Protein AF-A0A2W5E1E7-F1 (afdb_monomer_lite)

Secondary structure (DSSP, 8-state):
-EEEEE----PPPHHHHHTT-EEEEEEEEEETTEEEEEEEEESS---HHHHHHTTEEEEEE-TT---HHHHHHHTHHHHHHHHHH-B-PPPBTTBTT-PPB--HHHHHHHHHHHHHHHTSPPGGG-----PPPPPP-PPPP-PPPPP-

Organism: NCBI:txid76731

Radius of gyration: 26.34 Å; chains: 1; bounding box: 101×51×42 Å

Structure (mmCIF, N/CA/C/O backbone):
data_AF-A0A2W5E1E7-F1
#
_entry.id   AF-A0A2W5E1E7-F1
#
loop_
_atom_site.group_PDB
_atom_site.id
_atom_site.type_symbol
_atom_site.label_atom_id
_atom_site.label_alt_id
_atom_site.label_comp_id
_atom_site.label_asym_id
_atom_site.label_entity_id
_atom_site.label_seq_id
_atom_site.pdbx_PDB_ins_code
_atom_site.Cartn_x
_atom_site.Cartn_y
_atom_site.Cartn_z
_atom_site.occupancy
_atom_site.B_iso_or_equiv
_atom_site.auth_seq_id
_atom_site.auth_comp_id
_atom_site.auth_asym_id
_atom_site.auth_atom_id
_atom_site.pdbx_PDB_model_num
ATOM 1 N N . MET A 1 1 ? -9.383 -14.315 5.857 1.00 64.50 1 MET A N 1
ATOM 2 C CA . MET A 1 1 ? -8.621 -13.079 5.585 1.00 64.50 1 MET A CA 1
ATOM 3 C C . MET A 1 1 ? -8.535 -12.911 4.093 1.00 64.50 1 MET A C 1
ATOM 5 O O . MET A 1 1 ? -8.163 -13.869 3.424 1.00 64.50 1 MET A O 1
ATOM 9 N N . SER A 1 2 ? -8.952 -11.761 3.577 1.00 85.81 2 SER A N 1
ATOM 10 C CA . SER A 1 2 ? -9.038 -11.538 2.137 1.00 85.81 2 SER A CA 1
ATOM 11 C C . SER A 1 2 ? -8.286 -10.270 1.759 1.00 85.81 2 SER A C 1
ATOM 13 O O . SER A 1 2 ? -8.658 -9.155 2.122 1.00 85.81 2 SER A O 1
ATOM 15 N N . LEU A 1 3 ? -7.196 -10.474 1.023 1.00 90.88 3 LEU A N 1
ATOM 16 C CA . LEU A 1 3 ? -6.558 -9.419 0.257 1.00 90.88 3 LEU A CA 1
ATOM 17 C C . LEU A 1 3 ? -7.234 -9.381 -1.112 1.00 90.88 3 LEU A C 1
ATOM 19 O O . LEU A 1 3 ? -7.196 -10.364 -1.852 1.00 90.88 3 LEU A O 1
ATOM 23 N N . HIS A 1 4 ? -7.860 -8.257 -1.435 1.00 93.00 4 HIS A N 1
ATOM 24 C CA . HIS A 1 4 ? -8.454 -8.019 -2.744 1.00 93.00 4 HIS A CA 1
ATOM 25 C C . HIS A 1 4 ? -7.457 -7.242 -3.595 1.00 93.00 4 HIS A C 1
ATOM 27 O O . HIS A 1 4 ? -7.098 -6.120 -3.250 1.00 93.00 4 HIS A O 1
ATOM 33 N N . ILE A 1 5 ? -6.989 -7.838 -4.688 1.00 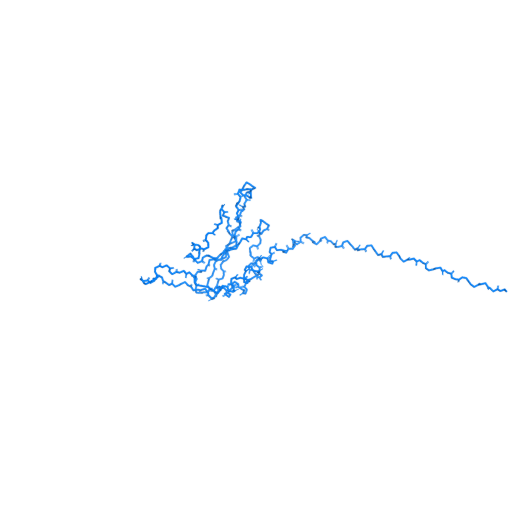93.94 5 ILE A N 1
ATOM 34 C CA . ILE A 1 5 ? -6.043 -7.193 -5.600 1.00 93.94 5 ILE A CA 1
ATOM 35 C C . ILE A 1 5 ? -6.841 -6.615 -6.762 1.00 93.94 5 ILE A C 1
ATOM 37 O O . ILE A 1 5 ? -7.546 -7.343 -7.455 1.00 93.94 5 ILE A O 1
ATOM 41 N N . ASP A 1 6 ? -6.740 -5.307 -6.960 1.00 91.88 6 ASP A N 1
ATOM 42 C CA . ASP A 1 6 ? -7.201 -4.646 -8.173 1.00 91.88 6 ASP A CA 1
ATOM 43 C C . ASP A 1 6 ? -5.997 -4.467 -9.097 1.00 91.88 6 ASP A C 1
ATOM 45 O O . ASP A 1 6 ? -5.111 -3.645 -8.856 1.00 91.88 6 ASP A O 1
ATOM 49 N N . GLU A 1 7 ? -5.947 -5.303 -10.130 1.00 88.44 7 GLU A N 1
ATOM 50 C CA . GLU A 1 7 ? -4.817 -5.407 -11.055 1.00 88.44 7 GLU A CA 1
ATOM 51 C C . GLU A 1 7 ? -4.769 -4.263 -12.078 1.00 88.44 7 GLU A C 1
ATOM 53 O O . GLU A 1 7 ? -3.849 -4.201 -12.902 1.00 88.44 7 GLU A O 1
ATOM 58 N N . ALA A 1 8 ? -5.728 -3.330 -12.023 1.00 84.81 8 ALA A N 1
ATOM 59 C CA . ALA A 1 8 ? -5.717 -2.147 -12.861 1.00 84.81 8 ALA A CA 1
ATOM 60 C C . ALA A 1 8 ? -4.391 -1.390 -12.686 1.00 84.81 8 ALA A C 1
ATOM 62 O O . ALA A 1 8 ? -4.077 -0.834 -11.632 1.00 84.81 8 ALA A O 1
ATOM 63 N N . THR A 1 9 ? -3.598 -1.368 -13.757 1.00 82.00 9 THR A N 1
ATOM 64 C CA . THR A 1 9 ? -2.297 -0.702 -13.779 1.00 82.00 9 THR A CA 1
ATOM 65 C C . THR A 1 9 ? -2.432 0.608 -14.548 1.00 82.00 9 THR A C 1
ATOM 67 O O . THR A 1 9 ? -2.451 0.597 -15.782 1.00 82.00 9 THR A O 1
ATOM 70 N N . PRO A 1 10 ? -2.536 1.759 -13.862 1.00 81.25 10 PRO A N 1
ATOM 71 C CA . PRO A 1 10 ? -2.692 3.035 -14.535 1.00 81.25 10 PRO A CA 1
ATOM 72 C C . PRO A 1 10 ? -1.411 3.387 -15.298 1.00 81.25 10 PRO A C 1
ATOM 74 O O . PRO A 1 10 ? -0.340 3.631 -14.723 1.00 81.25 10 PRO A O 1
ATOM 77 N N . VAL A 1 11 ? -1.518 3.415 -16.624 1.00 78.88 11 VAL A N 1
ATOM 78 C CA . VAL A 1 11 ? -0.437 3.859 -17.504 1.00 78.88 11 VAL A CA 1
ATOM 79 C C . VAL A 1 11 ? -0.306 5.376 -17.378 1.00 78.88 11 VAL A C 1
ATOM 81 O O . VAL A 1 11 ? -1.295 6.094 -17.474 1.00 78.88 11 VAL A O 1
ATOM 84 N N . LEU A 1 12 ? 0.916 5.858 -17.134 1.00 78.00 12 LEU A N 1
ATOM 85 C CA . LEU A 1 12 ? 1.201 7.289 -17.178 1.00 78.00 12 LEU A CA 1
ATOM 86 C C . LEU A 1 12 ? 1.632 7.604 -18.603 1.00 78.00 12 LEU A C 1
ATOM 88 O O . LEU A 1 12 ? 2.507 6.919 -19.137 1.00 78.00 12 LEU A O 1
ATOM 92 N N . SER A 1 13 ? 1.035 8.622 -19.214 1.00 80.19 13 SER A N 1
ATOM 93 C CA . SER A 1 13 ? 1.520 9.119 -20.499 1.00 80.19 13 SER A CA 1
ATOM 94 C C . SER A 1 13 ? 2.917 9.740 -20.344 1.00 80.19 13 SER A C 1
ATOM 96 O O . SER A 1 13 ? 3.355 10.088 -19.238 1.00 80.19 13 SER A O 1
ATOM 98 N N . ALA A 1 14 ? 3.633 9.903 -21.460 1.00 77.62 14 ALA A N 1
ATOM 99 C CA . ALA A 1 14 ? 4.922 10.596 -21.462 1.00 77.62 14 ALA A CA 1
ATOM 100 C C . ALA A 1 14 ? 4.786 12.022 -20.893 1.00 77.62 14 ALA A C 1
ATOM 102 O O . ALA A 1 14 ? 5.576 12.436 -20.050 1.00 77.62 14 ALA A O 1
ATOM 103 N N . GLU A 1 15 ? 3.721 12.729 -21.271 1.00 80.38 15 GLU A N 1
ATOM 104 C CA . GLU A 1 15 ? 3.402 14.070 -20.776 1.00 80.38 15 GLU A CA 1
ATOM 105 C C . GLU A 1 15 ? 3.103 14.090 -19.267 1.00 80.38 15 GLU A C 1
ATOM 107 O O . GLU A 1 15 ? 3.618 14.935 -18.536 1.00 80.38 15 GLU A O 1
ATOM 112 N N . GLN A 1 16 ? 2.342 13.117 -18.758 1.00 81.31 16 GLN A N 1
ATOM 113 C CA . GLN A 1 16 ? 2.072 12.988 -17.320 1.00 81.31 16 GLN A CA 1
ATOM 114 C C . GLN A 1 16 ? 3.359 12.738 -16.526 1.00 81.31 16 GLN A C 1
ATOM 116 O O . GLN A 1 16 ? 3.592 13.348 -15.482 1.00 81.31 16 GLN A O 1
ATOM 121 N N . THR A 1 17 ? 4.243 11.895 -17.059 1.00 74.44 17 THR A N 1
ATOM 122 C CA . THR A 1 17 ? 5.544 11.598 -16.442 1.00 74.44 17 THR A CA 1
ATOM 123 C C . THR A 1 17 ? 6.417 12.854 -16.320 1.00 74.44 17 THR A C 1
ATOM 125 O O . THR A 1 17 ? 7.162 12.994 -15.350 1.00 74.44 17 THR A O 1
ATOM 128 N N . LEU A 1 18 ? 6.287 13.795 -17.262 1.00 78.81 18 LEU A N 1
ATOM 129 C CA . LEU A 1 18 ? 7.012 15.070 -17.270 1.00 78.81 18 LEU A CA 1
ATOM 130 C C . LEU A 1 18 ? 6.361 16.156 -16.397 1.00 78.81 18 LEU A C 1
ATOM 132 O O . LEU A 1 18 ? 7.042 17.083 -15.969 1.00 78.81 18 LEU A O 1
ATOM 136 N N . THR A 1 19 ? 5.069 16.037 -16.086 1.00 78.62 19 THR A N 1
ATOM 137 C CA . THR A 1 19 ? 4.294 17.039 -15.325 1.00 78.62 19 THR A CA 1
ATOM 138 C C . THR A 1 19 ? 4.191 16.723 -13.829 1.00 78.62 19 THR A C 1
ATOM 140 O O . THR A 1 19 ? 3.371 17.294 -13.114 1.00 78.62 19 THR A O 1
ATOM 143 N N . GLY A 1 20 ? 5.050 15.832 -13.321 1.00 77.12 20 GLY A N 1
ATOM 144 C CA . GLY A 1 20 ? 5.148 15.532 -11.891 1.00 77.12 20 GLY A CA 1
ATOM 145 C C . GLY A 1 20 ? 4.145 14.499 -11.374 1.00 77.12 20 GLY A C 1
ATOM 146 O O . GLY A 1 20 ? 4.116 14.273 -10.157 1.00 77.12 20 GLY A O 1
ATOM 147 N N . TRP A 1 21 ? 3.394 13.839 -12.270 1.00 85.94 21 TRP A N 1
ATOM 148 C CA . TRP A 1 21 ? 2.535 12.710 -11.916 1.00 85.94 21 TRP A CA 1
ATOM 149 C C . TRP A 1 21 ? 3.341 11.563 -11.319 1.00 85.94 21 TRP A C 1
ATOM 151 O O . TRP A 1 21 ? 4.522 11.353 -11.614 1.00 85.94 21 TRP A O 1
ATOM 161 N N . ARG A 1 22 ? 2.685 10.797 -10.449 1.00 86.56 22 ARG A N 1
ATOM 162 C CA . ARG A 1 22 ? 3.316 9.707 -9.704 1.00 86.56 22 ARG A CA 1
ATOM 163 C C . ARG A 1 22 ? 2.395 8.506 -9.669 1.00 86.56 22 ARG A C 1
ATOM 165 O O . ARG A 1 22 ? 1.177 8.657 -9.626 1.00 86.56 22 ARG A O 1
ATOM 172 N N . ARG A 1 23 ? 2.995 7.319 -9.645 1.00 90.75 23 ARG A N 1
ATOM 173 C CA . ARG A 1 23 ? 2.291 6.095 -9.278 1.00 90.75 23 ARG A CA 1
ATOM 174 C C . ARG A 1 23 ? 2.437 5.850 -7.787 1.00 90.75 23 ARG A C 1
ATOM 176 O O . ARG A 1 23 ? 3.517 6.031 -7.218 1.00 90.75 23 ARG A O 1
ATOM 183 N N . GLU A 1 24 ? 1.351 5.420 -7.174 1.00 93.00 24 GLU A N 1
ATOM 184 C CA . GLU A 1 24 ? 1.304 5.033 -5.773 1.00 93.00 24 GLU A CA 1
ATOM 185 C C . GLU A 1 24 ? 0.803 3.594 -5.657 1.00 93.00 24 GLU A C 1
ATOM 187 O O . GLU A 1 24 ? -0.195 3.225 -6.275 1.00 93.00 24 GLU A O 1
ATOM 192 N N . PHE A 1 25 ? 1.519 2.798 -4.863 1.00 94.31 25 PHE A N 1
ATOM 193 C CA . PHE A 1 25 ? 1.041 1.536 -4.318 1.00 94.31 25 PHE A CA 1
ATOM 194 C C . PHE A 1 25 ? 0.130 1.844 -3.142 1.00 94.31 25 PHE A C 1
ATOM 196 O O . PHE A 1 25 ? 0.562 2.489 -2.183 1.00 94.31 25 PHE A O 1
ATOM 203 N N . CYS A 1 26 ? -1.115 1.397 -3.228 1.00 94.44 26 CYS A N 1
ATOM 204 C CA . CYS A 1 26 ? -2.169 1.729 -2.290 1.00 94.44 26 CYS A CA 1
ATOM 205 C C . CYS A 1 26 ? -2.660 0.489 -1.552 1.00 94.44 26 CYS A C 1
ATOM 207 O O . CYS A 1 26 ? -2.872 -0.560 -2.156 1.00 94.44 26 CYS A O 1
ATOM 209 N N . VAL A 1 27 ? -2.877 0.647 -0.248 1.00 95.12 27 VAL A N 1
ATOM 210 C CA . VAL A 1 27 ? -3.536 -0.328 0.619 1.00 95.12 27 VAL A CA 1
ATOM 211 C C . VAL A 1 27 ? -4.702 0.374 1.297 1.00 95.12 27 VAL A C 1
ATOM 213 O O . VAL A 1 27 ? -4.507 1.244 2.144 1.00 95.12 27 VAL A O 1
ATOM 216 N N . GLU A 1 28 ? -5.914 0.014 0.903 1.00 94.19 28 GLU A N 1
ATOM 217 C CA . GLU A 1 28 ? -7.150 0.452 1.541 1.00 94.19 28 GLU A CA 1
ATOM 218 C C . GLU A 1 28 ? -7.539 -0.569 2.607 1.00 94.19 28 GLU A C 1
ATOM 220 O O . GLU A 1 28 ? -7.792 -1.738 2.311 1.00 94.19 28 GLU A O 1
ATOM 225 N N . LEU A 1 29 ? -7.545 -0.125 3.859 1.00 91.88 29 LEU A N 1
ATOM 226 C CA . LEU A 1 29 ? -7.921 -0.916 5.019 1.00 91.88 29 LEU A CA 1
ATOM 227 C C . LEU A 1 29 ? -9.446 -0.910 5.140 1.00 91.88 29 LEU A C 1
ATOM 229 O O . LEU A 1 29 ? -10.047 0.115 5.468 1.00 91.88 29 LEU A O 1
ATOM 233 N N . LEU A 1 30 ? -10.064 -2.057 4.865 1.00 88.19 30 LEU A N 1
ATOM 234 C CA . LEU A 1 30 ? -11.521 -2.200 4.873 1.00 88.19 30 LEU A CA 1
ATOM 235 C C . LEU A 1 30 ? -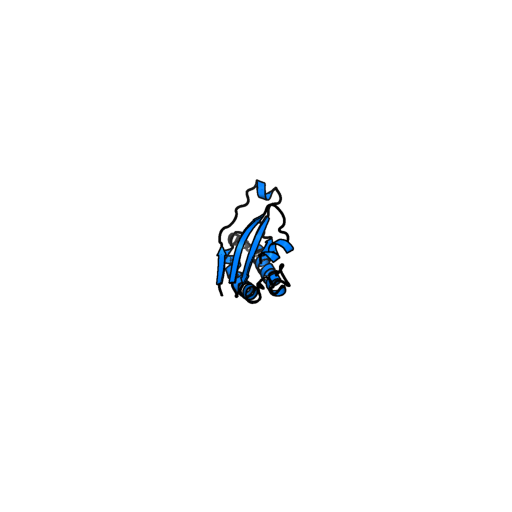12.068 -2.522 6.272 1.00 88.19 30 LEU A C 1
ATOM 237 O O . LEU A 1 30 ? -13.243 -2.282 6.529 1.00 88.19 30 LEU A O 1
ATOM 241 N N . GLY A 1 31 ? -11.204 -2.977 7.185 1.00 82.12 31 GLY A N 1
ATOM 242 C CA . GLY A 1 31 ? -11.587 -3.497 8.500 1.00 82.12 31 GLY A CA 1
ATOM 243 C C . GLY A 1 31 ? -11.645 -5.025 8.504 1.00 82.12 31 GLY A C 1
ATOM 244 O O . GLY A 1 31 ? -11.492 -5.659 7.462 1.00 82.12 31 GLY A O 1
ATOM 245 N N . ASP A 1 32 ? -11.792 -5.621 9.689 1.00 83.94 32 ASP A N 1
ATOM 246 C CA . ASP A 1 32 ? -12.026 -7.064 9.879 1.00 83.94 32 ASP A CA 1
ATOM 247 C C . ASP A 1 32 ? -11.013 -7.997 9.183 1.00 83.94 32 ASP A C 1
ATOM 249 O O . ASP A 1 32 ? -11.345 -9.077 8.687 1.00 83.94 32 ASP A O 1
ATOM 253 N N . GLY A 1 33 ? -9.740 -7.591 9.125 1.00 88.12 33 GLY A N 1
ATOM 254 C CA . GLY A 1 33 ? -8.698 -8.381 8.463 1.00 88.12 33 GLY A CA 1
ATOM 255 C C . GLY A 1 33 ? -8.789 -8.381 6.933 1.00 88.12 33 GLY A C 1
ATOM 256 O O . GLY A 1 33 ? -8.234 -9.280 6.292 1.00 88.12 33 GLY A O 1
ATOM 257 N N . GLN A 1 34 ? -9.496 -7.410 6.349 1.00 91.31 34 GLN A N 1
ATOM 258 C CA . GLN A 1 34 ? -9.640 -7.218 4.910 1.00 91.31 34 GLN A CA 1
ATOM 259 C C . GLN A 1 34 ? -8.902 -5.964 4.441 1.00 91.31 34 GLN A C 1
ATOM 261 O O . GLN A 1 34 ? -8.918 -4.910 5.086 1.00 91.31 34 GLN A O 1
ATOM 266 N N . ALA A 1 35 ? -8.274 -6.071 3.273 1.00 93.88 35 ALA A N 1
ATOM 267 C CA . ALA A 1 35 ? -7.648 -4.938 2.612 1.00 93.88 35 ALA A CA 1
ATOM 268 C C . ALA A 1 35 ? -7.772 -5.054 1.094 1.00 93.88 35 ALA A C 1
ATOM 270 O O . ALA A 1 35 ? -7.719 -6.152 0.533 1.00 93.88 35 ALA A O 1
ATOM 271 N N . ARG A 1 36 ? -7.894 -3.906 0.429 1.00 95.25 36 ARG A N 1
ATOM 272 C CA . ARG A 1 36 ? -7.793 -3.796 -1.024 1.00 95.25 36 ARG A CA 1
ATOM 273 C C . ARG A 1 36 ? -6.436 -3.213 -1.394 1.00 95.25 36 ARG A C 1
ATOM 275 O O . ARG A 1 36 ? -6.029 -2.190 -0.850 1.00 95.25 36 ARG A O 1
ATOM 282 N N . ILE A 1 37 ? -5.746 -3.858 -2.325 1.00 95.81 37 ILE A N 1
ATOM 283 C CA . ILE A 1 37 ? -4.449 -3.433 -2.840 1.00 95.81 37 ILE A CA 1
ATOM 284 C C . ILE A 1 37 ? -4.610 -3.047 -4.300 1.00 95.81 37 ILE A C 1
ATOM 286 O O . ILE A 1 37 ? -5.172 -3.810 -5.082 1.00 95.81 37 ILE A O 1
ATOM 290 N N . PHE A 1 38 ? -4.117 -1.870 -4.665 1.00 94.88 38 PHE A N 1
ATOM 291 C CA . PHE A 1 38 ? -4.239 -1.352 -6.023 1.00 94.88 38 PHE A CA 1
ATOM 292 C C . PHE A 1 38 ? -3.134 -0.349 -6.346 1.00 94.88 38 PHE A C 1
ATOM 294 O O . PHE A 1 38 ? -2.425 0.136 -5.459 1.00 94.88 38 PHE A O 1
ATOM 301 N N . LEU A 1 39 ? -3.001 -0.018 -7.628 1.00 93.50 39 LEU A N 1
ATOM 302 C CA . LEU A 1 39 ? -2.169 1.087 -8.087 1.00 93.50 39 LEU A CA 1
ATOM 303 C C . LEU A 1 39 ? -3.036 2.278 -8.475 1.00 93.50 39 LEU A C 1
ATOM 305 O O . LEU A 1 39 ? -4.079 2.128 -9.106 1.00 93.50 39 LEU A O 1
ATOM 309 N N . ARG A 1 40 ? -2.563 3.488 -8.173 1.00 91.62 40 ARG A N 1
ATOM 310 C CA . ARG A 1 40 ? -3.172 4.720 -8.690 1.00 91.62 40 ARG A CA 1
ATOM 311 C C . ARG A 1 40 ? -2.139 5.663 -9.281 1.00 91.62 40 ARG A C 1
ATOM 313 O O . ARG A 1 40 ? -0.986 5.689 -8.852 1.00 91.62 40 ARG A O 1
ATOM 320 N N . ALA A 1 41 ? -2.576 6.455 -10.251 1.00 90.31 41 ALA A N 1
ATOM 321 C CA . ALA A 1 41 ? -1.830 7.572 -10.807 1.00 90.31 41 ALA A CA 1
ATOM 322 C C . ALA A 1 41 ? -2.384 8.875 -10.226 1.00 90.31 41 ALA A C 1
ATOM 324 O O . ALA A 1 41 ? -3.585 9.124 -10.321 1.00 90.31 41 ALA A O 1
ATOM 325 N N . VAL A 1 42 ? -1.523 9.692 -9.620 1.00 87.44 42 VAL A N 1
ATOM 326 C CA . VAL A 1 42 ? -1.915 10.967 -9.005 1.00 87.44 42 VAL A CA 1
ATOM 327 C C . VAL A 1 42 ? -1.132 12.137 -9.609 1.00 87.44 42 VAL A C 1
ATOM 329 O O . VAL A 1 42 ? 0.080 12.010 -9.813 1.00 87.44 42 VAL A O 1
ATOM 332 N N . PRO A 1 43 ? -1.789 13.284 -9.875 1.00 83.38 43 PRO A N 1
ATOM 333 C CA . PRO A 1 43 ? -1.134 14.483 -10.405 1.00 83.38 43 PRO A CA 1
ATOM 334 C C . PRO A 1 43 ? -0.320 15.240 -9.345 1.00 83.38 43 PRO A C 1
ATOM 336 O O . PRO A 1 43 ? 0.597 15.982 -9.680 1.00 83.38 43 PRO A O 1
ATOM 339 N N . ALA A 1 44 ? -0.641 15.060 -8.061 1.00 78.44 44 ALA A N 1
ATOM 340 C CA . ALA A 1 44 ? 0.015 15.714 -6.934 1.00 78.44 44 ALA A CA 1
ATOM 341 C C . ALA A 1 44 ? 0.222 14.724 -5.782 1.00 78.44 44 ALA A C 1
ATOM 343 O O . ALA A 1 44 ? -0.414 13.672 -5.736 1.00 78.44 44 ALA A O 1
ATOM 344 N N . ALA A 1 45 ? 1.123 15.057 -4.854 1.00 74.06 45 ALA A N 1
ATOM 345 C CA . ALA A 1 45 ? 1.391 14.213 -3.696 1.00 74.06 45 ALA A CA 1
ATOM 346 C C . ALA A 1 45 ? 0.129 14.047 -2.839 1.00 74.06 45 ALA A C 1
ATOM 348 O O . ALA A 1 45 ? -0.481 15.033 -2.420 1.00 74.06 45 ALA A O 1
ATOM 349 N N . SER A 1 46 ? -0.231 12.799 -2.555 1.00 78.19 46 SER A N 1
ATOM 350 C CA . SER A 1 46 ? -1.368 12.490 -1.698 1.00 78.19 46 SER A CA 1
ATOM 351 C C . SER A 1 46 ? -1.145 13.017 -0.277 1.00 78.19 46 SER A C 1
ATOM 353 O O . SER A 1 46 ? -0.069 12.872 0.311 1.00 78.19 46 SER A O 1
ATOM 355 N N . LEU A 1 47 ? -2.174 13.642 0.298 1.00 79.25 47 LEU A N 1
ATOM 356 C CA . LEU A 1 47 ? -2.114 14.174 1.657 1.00 79.25 47 LEU A CA 1
ATOM 357 C C . LEU A 1 47 ? -2.382 13.055 2.662 1.00 79.25 47 LEU A C 1
ATOM 359 O O . LEU A 1 47 ? -3.517 12.610 2.826 1.00 79.25 47 LEU A O 1
ATOM 363 N N . LYS A 1 48 ? -1.334 12.641 3.383 1.00 77.75 48 LYS A N 1
ATOM 364 C CA . LYS A 1 48 ? -1.370 11.515 4.331 1.00 77.75 48 LYS A CA 1
ATOM 365 C C . LYS A 1 48 ? -2.567 11.566 5.290 1.00 77.75 48 LYS A C 1
ATOM 367 O O . LYS A 1 48 ? -3.225 10.554 5.478 1.00 77.75 48 LYS A O 1
ATOM 372 N N . ALA A 1 49 ? -2.887 12.731 5.855 1.00 73.25 49 ALA A N 1
ATOM 373 C CA . ALA A 1 49 ? -4.005 12.876 6.791 1.00 73.25 49 ALA A CA 1
ATOM 374 C C . ALA A 1 49 ? -5.390 12.671 6.141 1.00 73.25 49 ALA A C 1
ATOM 376 O O . ALA A 1 49 ? -6.274 12.089 6.763 1.00 73.25 49 ALA A O 1
ATOM 377 N N . ALA A 1 50 ? -5.584 13.127 4.899 1.00 78.56 50 ALA A N 1
ATOM 378 C CA . ALA A 1 50 ? -6.855 12.976 4.187 1.00 78.56 50 ALA A CA 1
ATOM 379 C C . ALA A 1 50 ? -7.093 11.519 3.767 1.00 78.56 50 ALA A C 1
ATOM 381 O O . ALA A 1 50 ? -8.196 10.998 3.912 1.00 78.56 50 ALA A O 1
ATOM 382 N N . GLU A 1 51 ? -6.039 10.851 3.307 1.00 82.94 51 GLU A N 1
ATOM 383 C CA . GLU A 1 51 ? -6.100 9.453 2.883 1.00 82.94 51 GLU A CA 1
ATOM 384 C C . GLU A 1 51 ? -6.252 8.504 4.081 1.0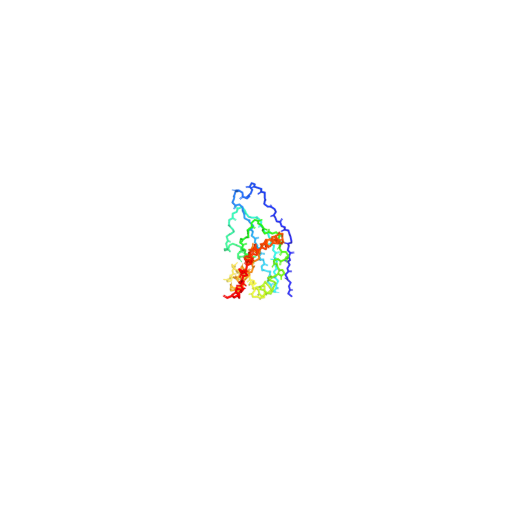0 82.94 51 GLU A C 1
ATOM 386 O O . GLU A 1 51 ? -7.062 7.582 4.033 1.00 82.94 51 GLU A O 1
ATOM 391 N N . LEU A 1 52 ? -5.597 8.794 5.212 1.00 79.06 52 LEU A N 1
ATOM 392 C CA . LEU A 1 52 ? -5.767 8.018 6.446 1.00 79.06 52 LEU A CA 1
ATOM 393 C C . LEU A 1 52 ? -7.206 8.033 6.975 1.00 79.06 52 LEU A C 1
ATOM 395 O O . LEU A 1 52 ? -7.687 7.007 7.455 1.00 79.06 52 LEU A O 1
ATOM 399 N N . ARG A 1 53 ? -7.933 9.151 6.840 1.00 78.75 53 ARG A N 1
ATOM 400 C CA . ARG A 1 53 ? -9.371 9.210 7.180 1.00 78.75 53 ARG A CA 1
ATOM 401 C C . ARG A 1 53 ? -10.212 8.251 6.335 1.00 78.75 53 ARG A C 1
ATOM 403 O O . ARG A 1 53 ? -11.251 7.778 6.782 1.00 78.75 53 ARG A O 1
ATOM 410 N N . ARG A 1 54 ? -9.759 7.945 5.118 1.00 80.62 54 ARG A N 1
ATOM 411 C CA . ARG A 1 54 ? -10.393 6.976 4.213 1.00 80.62 54 ARG A CA 1
ATOM 412 C C . ARG A 1 54 ? -9.906 5.543 4.445 1.00 80.62 54 ARG A C 1
ATOM 414 O O . ARG A 1 54 ? -10.377 4.645 3.766 1.00 80.62 54 ARG A O 1
ATOM 421 N N . GLY A 1 55 ? -8.986 5.329 5.387 1.00 85.88 55 GLY A N 1
ATOM 422 C CA . GLY A 1 55 ? -8.329 4.040 5.591 1.00 85.88 55 GLY A CA 1
ATOM 423 C C . GLY A 1 55 ? -7.274 3.722 4.538 1.00 85.88 55 GLY A C 1
ATOM 424 O O . GLY A 1 55 ? -6.875 2.570 4.412 1.00 85.88 55 GLY A O 1
ATOM 425 N N . LEU A 1 56 ? -6.812 4.719 3.780 1.00 91.44 56 LEU A N 1
ATOM 426 C CA . LEU A 1 56 ? -5.878 4.509 2.689 1.00 91.44 56 LEU A CA 1
ATOM 427 C C . LEU A 1 56 ? -4.438 4.813 3.107 1.00 91.44 56 LEU A C 1
ATOM 429 O O . LEU A 1 56 ? -4.076 5.940 3.457 1.00 91.44 56 LEU A O 1
ATOM 433 N N . LEU A 1 57 ? -3.598 3.792 2.987 1.00 93.06 57 LEU A N 1
ATOM 434 C CA . LEU A 1 57 ? -2.149 3.883 3.057 1.00 93.06 57 LEU A CA 1
ATOM 435 C C . LEU A 1 57 ? -1.580 3.866 1.644 1.00 93.06 57 LEU A C 1
ATOM 437 O O . LEU A 1 57 ? -2.080 3.163 0.768 1.00 93.06 57 LEU A O 1
ATOM 441 N N . PHE A 1 58 ? -0.530 4.645 1.410 1.00 94.12 58 PHE A N 1
ATOM 442 C CA . PHE A 1 58 ? 0.094 4.714 0.097 1.00 94.12 58 PHE A CA 1
ATOM 443 C C . PHE A 1 58 ? 1.607 4.885 0.194 1.00 94.12 58 PHE A C 1
ATOM 445 O O . PHE A 1 58 ? 2.132 5.527 1.109 1.00 94.12 58 PHE A O 1
ATOM 452 N N . HIS A 1 59 ? 2.307 4.320 -0.781 1.00 93.56 59 HIS A N 1
ATOM 453 C CA . HIS A 1 59 ? 3.737 4.489 -0.977 1.00 93.56 59 HIS A CA 1
ATOM 454 C C . HIS A 1 59 ? 4.025 4.769 -2.450 1.00 93.56 59 HIS A C 1
ATOM 456 O O . HIS A 1 59 ? 3.422 4.173 -3.339 1.00 93.56 59 HIS A O 1
ATOM 462 N N . ARG A 1 60 ? 4.946 5.693 -2.723 1.00 91.38 60 ARG A N 1
ATOM 463 C CA . ARG A 1 60 ? 5.322 6.031 -4.096 1.00 91.38 60 ARG A CA 1
ATOM 464 C C . ARG A 1 60 ? 6.081 4.864 -4.719 1.00 91.38 60 ARG A C 1
ATOM 466 O O . ARG A 1 60 ? 7.042 4.385 -4.133 1.00 91.38 60 ARG A O 1
ATOM 473 N N . VAL A 1 61 ? 5.713 4.490 -5.939 1.00 91.50 61 VAL A N 1
ATOM 474 C CA . VAL A 1 61 ? 6.470 3.515 -6.730 1.00 91.50 61 VAL A CA 1
ATOM 475 C C . VAL A 1 61 ? 7.116 4.174 -7.946 1.00 91.50 61 VAL A C 1
ATOM 477 O O . VAL A 1 61 ? 6.713 5.254 -8.394 1.00 91.50 61 VAL A O 1
ATOM 480 N N . ASN A 1 62 ? 8.176 3.554 -8.452 1.00 86.00 62 ASN A N 1
ATOM 481 C CA . ASN A 1 62 ? 8.883 3.988 -9.644 1.00 86.00 62 ASN A CA 1
ATOM 482 C C . ASN A 1 62 ? 8.026 3.771 -10.907 1.00 86.00 62 ASN A C 1
ATOM 484 O O . ASN A 1 62 ? 7.041 3.034 -10.919 1.00 86.00 62 ASN A O 1
ATOM 488 N N . HIS A 1 63 ? 8.409 4.432 -12.000 1.00 78.94 63 HIS A N 1
ATOM 489 C CA . HIS A 1 63 ? 7.710 4.311 -13.285 1.00 78.94 63 HIS A CA 1
ATOM 490 C C . HIS A 1 63 ? 7.827 2.901 -13.895 1.00 78.94 63 HIS A C 1
ATOM 492 O O . HIS A 1 63 ? 6.970 2.499 -14.678 1.00 78.94 63 HIS A O 1
ATOM 498 N N . ALA A 1 64 ? 8.875 2.159 -13.523 1.00 80.88 64 ALA A N 1
ATOM 499 C CA . ALA A 1 64 ? 9.131 0.795 -13.972 1.00 80.88 64 ALA A CA 1
ATOM 500 C C . ALA A 1 64 ? 8.300 -0.260 -13.217 1.00 80.88 64 ALA A C 1
ATOM 502 O O . ALA A 1 64 ? 8.331 -1.432 -13.587 1.00 80.88 64 ALA A O 1
ATOM 503 N N . PHE A 1 65 ? 7.547 0.125 -12.182 1.00 86.50 65 PHE A N 1
ATOM 504 C CA . PHE A 1 65 ? 6.668 -0.778 -11.450 1.00 86.50 65 PHE A CA 1
ATOM 505 C C . PHE A 1 65 ? 5.469 -1.150 -12.324 1.00 86.50 65 PHE A C 1
ATOM 507 O O . PHE A 1 65 ? 4.688 -0.279 -12.723 1.00 86.50 65 PHE A O 1
ATOM 514 N N . HIS A 1 66 ? 5.344 -2.443 -12.614 1.00 85.00 66 HIS A N 1
ATOM 515 C CA . HIS A 1 66 ? 4.309 -2.994 -13.493 1.00 85.00 66 HIS A CA 1
ATOM 516 C C . HIS A 1 66 ? 3.701 -4.306 -12.980 1.00 85.00 66 HIS A C 1
ATOM 518 O O . HIS A 1 66 ? 2.601 -4.650 -13.390 1.00 85.00 66 HIS A O 1
ATOM 524 N N . ASP A 1 67 ? 4.378 -5.020 -12.078 1.00 89.62 67 ASP A N 1
ATOM 525 C CA . ASP A 1 67 ? 3.905 -6.300 -11.545 1.00 89.62 67 ASP A CA 1
ATOM 526 C C . ASP A 1 67 ? 3.329 -6.133 -10.131 1.00 89.62 67 ASP A C 1
ATOM 528 O O . ASP A 1 67 ? 4.018 -6.336 -9.124 1.00 89.62 67 ASP A O 1
ATOM 532 N N . LEU A 1 68 ? 2.062 -5.709 -10.061 1.00 92.19 68 LEU A N 1
ATOM 533 C CA . LEU A 1 68 ? 1.330 -5.626 -8.798 1.00 92.19 68 LEU A CA 1
ATOM 534 C C . LEU A 1 68 ? 1.073 -7.019 -8.187 1.00 92.19 68 LEU A C 1
ATOM 536 O O . LEU A 1 68 ? 1.399 -7.182 -7.007 1.00 92.19 68 LEU A O 1
ATOM 540 N N . PRO A 1 69 ? 0.546 -8.023 -8.922 1.00 92.44 69 PRO A N 1
ATOM 541 C CA . PRO A 1 69 ? 0.276 -9.343 -8.351 1.00 92.44 69 PRO A CA 1
ATOM 542 C C . PRO A 1 69 ? 1.528 -10.020 -7.787 1.00 92.44 69 PRO A C 1
ATOM 544 O O . PRO A 1 69 ? 1.486 -10.539 -6.671 1.00 92.44 69 PRO A O 1
ATOM 547 N N . GLY A 1 70 ? 2.661 -9.961 -8.496 1.00 92.31 70 GLY A N 1
ATOM 548 C CA . GLY A 1 70 ? 3.928 -10.521 -8.026 1.00 92.31 70 GLY A CA 1
ATOM 549 C C . GLY A 1 70 ? 4.464 -9.808 -6.786 1.00 92.31 70 GLY A C 1
ATOM 550 O O . GLY A 1 70 ? 4.896 -10.461 -5.832 1.00 92.31 70 GLY A O 1
ATOM 551 N N . CYS A 1 71 ? 4.352 -8.476 -6.736 1.00 93.75 71 CYS A N 1
ATOM 552 C CA . CYS A 1 71 ? 4.708 -7.704 -5.547 1.00 93.75 71 CYS A CA 1
ATOM 553 C C . CYS A 1 71 ? 3.836 -8.086 -4.341 1.00 93.75 71 CYS A C 1
ATOM 555 O O . CYS A 1 71 ? 4.359 -8.279 -3.240 1.00 93.75 71 CYS A O 1
ATOM 557 N N . VAL A 1 72 ? 2.519 -8.221 -4.532 1.00 94.50 72 VAL A N 1
ATOM 558 C CA . VAL A 1 72 ? 1.589 -8.637 -3.470 1.00 94.50 72 VAL A CA 1
ATOM 559 C C . VAL A 1 72 ? 1.889 -10.060 -3.015 1.00 94.50 72 VAL A C 1
ATOM 561 O O . VAL A 1 72 ? 1.955 -10.303 -1.815 1.00 94.50 72 VAL A O 1
ATOM 564 N N . ALA A 1 73 ? 2.148 -10.987 -3.938 1.00 93.56 73 ALA A N 1
ATOM 565 C CA . ALA A 1 73 ? 2.522 -12.357 -3.603 1.00 93.56 73 ALA A CA 1
ATOM 566 C C . ALA A 1 73 ? 3.807 -12.409 -2.757 1.00 93.56 73 ALA A C 1
ATOM 568 O O . ALA A 1 73 ? 3.856 -13.114 -1.752 1.00 93.56 73 ALA A O 1
ATOM 569 N N . ALA A 1 74 ? 4.822 -11.612 -3.105 1.00 93.00 74 ALA A N 1
ATOM 570 C CA . ALA A 1 74 ? 6.088 -11.556 -2.372 1.00 93.00 74 ALA A CA 1
ATOM 571 C C . ALA A 1 74 ? 6.006 -10.840 -1.013 1.00 93.00 74 ALA A C 1
ATOM 573 O O . ALA A 1 74 ? 6.875 -11.035 -0.167 1.00 93.00 74 ALA A O 1
ATOM 574 N N . SER A 1 75 ? 4.993 -9.996 -0.806 1.00 94.56 75 SER A N 1
ATOM 575 C CA . SER A 1 75 ? 4.774 -9.239 0.435 1.00 94.56 75 SER A CA 1
ATOM 576 C C . SER A 1 75 ? 3.528 -9.697 1.202 1.00 94.56 75 SER A C 1
ATOM 578 O O . SER A 1 75 ? 3.079 -9.018 2.126 1.00 94.56 75 SER A O 1
ATOM 580 N N . ARG A 1 76 ? 2.977 -10.864 0.852 1.00 94.31 76 ARG A N 1
ATOM 581 C CA . ARG A 1 76 ? 1.681 -11.345 1.338 1.00 94.31 76 ARG A CA 1
ATOM 582 C C . ARG A 1 76 ? 1.605 -11.402 2.859 1.00 94.31 76 ARG A C 1
ATOM 584 O O . ARG A 1 76 ? 0.710 -10.794 3.433 1.00 94.31 76 ARG A O 1
ATOM 591 N N . ASP A 1 77 ? 2.583 -12.028 3.509 1.00 94.25 77 ASP A N 1
ATOM 592 C CA . ASP A 1 77 ? 2.581 -12.208 4.968 1.00 94.25 77 ASP A CA 1
ATOM 593 C C . ASP A 1 77 ? 2.531 -10.874 5.730 1.00 94.25 77 ASP A C 1
ATOM 595 O O . ASP A 1 77 ? 1.838 -10.738 6.741 1.00 94.25 77 ASP A O 1
ATOM 599 N N . VAL A 1 78 ? 3.259 -9.860 5.245 1.00 94.75 78 VAL A N 1
ATOM 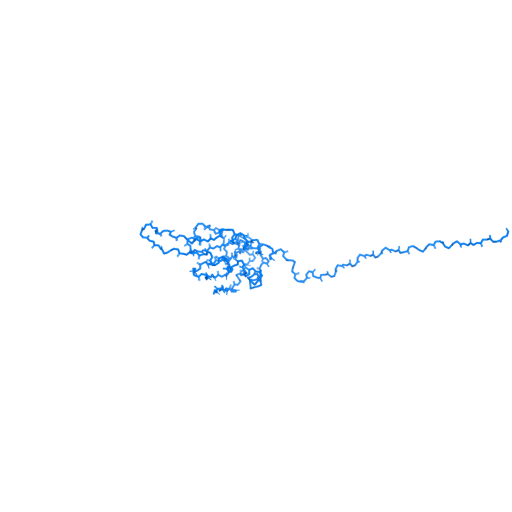600 C CA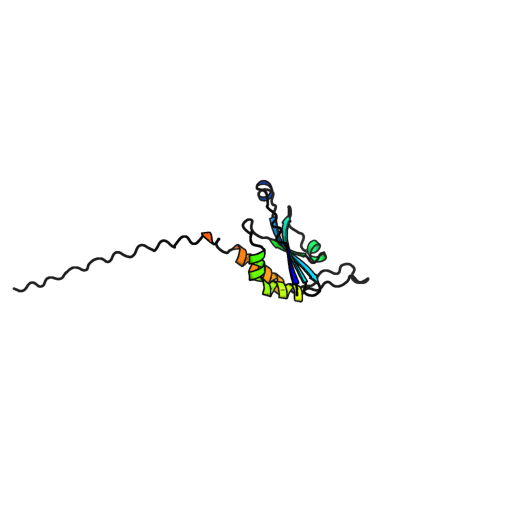 . VAL A 1 78 ? 3.279 -8.533 5.879 1.00 94.75 78 VAL A CA 1
ATOM 601 C C . VAL A 1 78 ? 2.019 -7.725 5.564 1.00 94.75 78 VAL A C 1
ATOM 603 O O . VAL A 1 78 ? 1.557 -6.982 6.427 1.00 94.75 78 VAL A O 1
ATOM 606 N N . LEU A 1 79 ? 1.426 -7.899 4.379 1.00 95.00 79 LEU A N 1
ATOM 607 C CA . LEU A 1 79 ? 0.149 -7.281 4.004 1.00 95.00 79 LEU A CA 1
ATOM 608 C C . LEU A 1 79 ? -1.028 -7.870 4.788 1.00 95.00 79 LEU A C 1
ATOM 610 O O . LEU A 1 79 ? -1.878 -7.125 5.273 1.00 95.00 79 LEU A O 1
ATOM 614 N N . GLU A 1 80 ? -1.066 -9.190 4.963 1.00 94.69 80 GLU A N 1
ATOM 615 C CA . GLU A 1 80 ? -2.087 -9.859 5.771 1.00 94.69 80 GLU A CA 1
ATOM 616 C C . GLU A 1 80 ? -1.984 -9.433 7.239 1.00 94.69 80 GLU A C 1
ATOM 618 O O . GLU A 1 80 ? -2.993 -9.086 7.852 1.00 94.69 80 GLU A O 1
ATOM 623 N N . ARG A 1 81 ? -0.764 -9.355 7.792 1.00 93.81 81 ARG A N 1
ATOM 624 C CA . ARG A 1 81 ? -0.552 -8.823 9.146 1.00 93.81 81 ARG A CA 1
ATOM 625 C C . ARG A 1 81 ? -0.988 -7.364 9.268 1.00 93.81 81 ARG A C 1
ATOM 627 O O . ARG A 1 81 ? -1.567 -6.986 10.282 1.00 93.81 81 ARG A O 1
ATOM 634 N N . LEU A 1 82 ? -0.747 -6.542 8.247 1.00 93.75 82 LEU A N 1
ATOM 635 C CA . LEU A 1 82 ? -1.204 -5.154 8.256 1.00 93.75 82 LEU A CA 1
ATOM 636 C C . LEU A 1 82 ? -2.730 -5.095 8.352 1.00 93.75 82 LEU A C 1
ATOM 638 O O . LEU A 1 82 ? -3.250 -4.416 9.234 1.00 93.75 82 LEU A O 1
ATOM 642 N N . ALA A 1 83 ? -3.426 -5.854 7.501 1.00 93.12 83 ALA A N 1
ATOM 643 C CA . ALA A 1 83 ? -4.883 -5.937 7.497 1.00 93.12 83 ALA A CA 1
ATOM 644 C C . ALA A 1 83 ? -5.440 -6.448 8.837 1.00 93.12 83 ALA A C 1
ATOM 646 O O . ALA A 1 83 ? -6.465 -5.959 9.296 1.00 93.12 83 ALA A O 1
ATOM 647 N N . GLN A 1 84 ? -4.750 -7.382 9.500 1.00 92.00 84 GLN A N 1
ATOM 648 C CA . GLN A 1 84 ? -5.122 -7.886 10.830 1.00 92.00 84 GLN A CA 1
ATOM 649 C C . GLN A 1 84 ? -5.056 -6.822 11.921 1.00 92.00 84 GLN A C 1
ATOM 651 O O . GLN A 1 84 ? -5.912 -6.770 12.798 1.00 92.00 84 GLN A O 1
ATOM 656 N N . THR A 1 85 ? -4.009 -6.000 11.894 1.00 90.19 85 THR A N 1
ATOM 657 C CA . THR A 1 85 ? -3.827 -4.926 12.881 1.00 90.19 85 THR A CA 1
ATOM 658 C C . THR A 1 85 ? -4.677 -3.698 12.577 1.00 90.19 85 THR A C 1
ATOM 660 O O . THR A 1 85 ? -4.728 -2.774 13.388 1.00 90.19 85 THR A O 1
ATOM 663 N N . ALA A 1 86 ? -5.306 -3.666 11.402 1.00 88.69 86 ALA A N 1
ATOM 664 C CA . ALA A 1 86 ? -6.123 -2.557 10.978 1.00 88.69 86 ALA A CA 1
ATOM 665 C C . ALA A 1 86 ? -7.504 -2.620 11.630 1.00 88.69 86 ALA A C 1
ATOM 667 O O . ALA A 1 86 ? -8.235 -3.597 11.477 1.00 88.69 86 ALA A O 1
ATOM 668 N N . SER A 1 87 ? -7.885 -1.544 12.308 1.00 83.94 87 SER A N 1
ATOM 669 C CA . SER A 1 87 ? -9.241 -1.354 12.804 1.00 83.94 87 SER A CA 1
ATOM 670 C C . SER A 1 87 ? -9.801 -0.034 12.303 1.00 83.94 87 SER A C 1
ATOM 672 O O . SER A 1 87 ? -9.103 0.980 12.196 1.00 83.94 87 SER A O 1
ATOM 674 N N . ARG A 1 88 ? -11.090 -0.052 11.970 1.00 80.94 88 ARG A N 1
ATOM 675 C CA . ARG A 1 88 ? -11.833 1.141 11.589 1.00 80.94 88 ARG A CA 1
ATOM 676 C C . ARG A 1 88 ? -12.890 1.380 12.663 1.00 80.94 88 ARG A C 1
ATOM 678 O O . ARG A 1 88 ? -13.928 0.728 12.616 1.00 80.94 88 ARG A O 1
ATOM 685 N N . PRO A 1 89 ? -12.608 2.231 13.665 1.00 75.50 89 PRO A N 1
ATOM 686 C CA . PRO A 1 89 ? -13.607 2.531 14.675 1.00 75.50 89 PRO A CA 1
ATOM 687 C C . PRO A 1 89 ? -14.830 3.151 13.999 1.00 75.50 89 PRO A C 1
ATOM 689 O O . PRO A 1 89 ? -14.682 3.996 13.111 1.00 75.50 89 PRO A O 1
ATOM 692 N N . GLU A 1 90 ? -16.028 2.731 14.405 1.00 74.00 90 GLU A N 1
ATOM 693 C CA . GLU A 1 90 ? -17.236 3.438 13.994 1.00 74.00 90 GLU A CA 1
ATOM 694 C C . GLU A 1 90 ? -17.190 4.871 14.543 1.00 74.00 90 GLU A C 1
ATOM 696 O O . GLU A 1 90 ? -16.760 5.079 15.685 1.00 74.00 90 GLU A O 1
ATOM 701 N N . PRO A 1 91 ? -17.603 5.876 13.753 1.00 75.50 91 PRO A N 1
ATOM 702 C CA . PRO A 1 91 ? -17.707 7.237 14.249 1.00 75.50 91 PRO A CA 1
ATOM 703 C C . PRO A 1 91 ? -18.718 7.279 15.396 1.00 75.50 91 PRO A C 1
ATOM 705 O O . PRO A 1 91 ? -19.885 6.932 15.216 1.00 75.50 91 PRO A O 1
ATOM 708 N N . THR A 1 92 ? -18.284 7.723 16.571 1.00 78.88 92 THR A N 1
ATOM 709 C CA . THR A 1 92 ? -19.174 7.959 17.713 1.00 78.88 92 THR A CA 1
ATOM 710 C C . THR A 1 92 ? -19.479 9.454 17.833 1.00 78.88 92 THR A C 1
ATOM 712 O O . THR A 1 92 ? -18.730 10.270 17.287 1.00 78.88 92 THR A O 1
ATOM 715 N N . PRO A 1 93 ? -20.543 9.861 18.554 1.00 80.81 93 PRO A N 1
ATOM 716 C CA . PRO A 1 93 ? -20.808 11.277 18.830 1.00 80.81 93 PRO A CA 1
ATOM 717 C C . PRO A 1 93 ? -19.603 12.011 19.443 1.00 80.81 93 PRO A C 1
ATOM 719 O O . PRO A 1 93 ? -19.375 13.178 19.137 1.00 80.81 93 PRO A O 1
ATOM 722 N N . ASP A 1 94 ? -18.791 11.300 20.230 1.00 76.75 94 ASP A N 1
ATOM 723 C CA . ASP A 1 94 ? -17.569 11.820 20.853 1.00 76.75 94 ASP A CA 1
ATOM 724 C C . ASP A 1 94 ? -16.348 11.802 19.912 1.00 76.75 94 ASP A C 1
ATOM 726 O O . ASP A 1 94 ? -15.341 12.460 20.178 1.00 76.75 94 ASP A O 1
ATOM 730 N N . ASN A 1 95 ? -16.410 11.055 18.802 1.00 67.38 95 ASN A N 1
ATOM 731 C CA . ASN A 1 95 ? -15.329 10.933 17.827 1.00 67.38 95 ASN A CA 1
ATOM 732 C C . ASN A 1 95 ? -15.852 10.786 16.389 1.00 67.38 95 ASN A C 1
ATOM 734 O O . ASN A 1 95 ? -15.753 9.733 15.752 1.00 67.38 95 ASN A O 1
ATOM 738 N N . LEU A 1 96 ? -16.346 11.899 15.846 1.00 66.25 96 LEU A N 1
ATOM 739 C CA . LEU A 1 96 ? -16.820 12.007 14.460 1.00 66.25 96 LEU A CA 1
ATOM 740 C C . LEU A 1 96 ? -15.701 11.854 13.410 1.00 66.25 96 LEU A C 1
ATOM 742 O O . LEU A 1 96 ? -15.980 11.749 12.217 1.00 66.25 96 LEU A O 1
ATOM 746 N N . PHE A 1 97 ? -14.433 11.857 13.836 1.00 64.94 97 PHE A N 1
ATOM 747 C CA . PHE A 1 97 ? -13.255 11.818 12.964 1.00 64.94 97 PHE A CA 1
ATOM 748 C C . PHE A 1 97 ? -12.448 10.524 13.115 1.00 64.94 97 PHE A C 1
ATOM 750 O O . PHE A 1 97 ? -11.238 10.523 12.858 1.00 64.94 97 PHE A O 1
ATOM 757 N N . ALA A 1 98 ? -13.113 9.435 13.518 1.00 64.06 98 ALA A N 1
ATOM 758 C CA . ALA A 1 98 ? -12.535 8.103 13.628 1.00 64.06 98 ALA A CA 1
ATOM 759 C C . ALA A 1 98 ? -11.689 7.771 12.384 1.00 64.06 98 ALA A C 1
ATOM 761 O O . ALA A 1 98 ? -12.183 7.595 11.271 1.00 64.06 98 ALA A O 1
ATOM 762 N N . THR A 1 99 ? -10.372 7.774 12.577 1.00 76.75 99 THR A N 1
ATOM 763 C CA . THR A 1 99 ? -9.382 7.493 11.537 1.00 76.75 99 THR A CA 1
ATOM 764 C C . THR A 1 99 ? -9.027 6.015 11.620 1.00 76.75 99 THR A C 1
ATOM 766 O O . THR A 1 99 ? -9.069 5.440 12.707 1.00 76.75 99 THR A O 1
ATOM 769 N N . ALA A 1 100 ? -8.681 5.388 10.495 1.00 81.94 100 ALA A N 1
ATOM 770 C CA . ALA A 1 100 ? -8.215 4.007 10.530 1.00 81.94 100 ALA A CA 1
ATOM 771 C C . ALA A 1 100 ? -6.974 3.885 11.431 1.00 81.94 100 ALA A C 1
ATOM 773 O O . ALA A 1 100 ? -5.995 4.620 11.268 1.00 81.94 100 ALA A O 1
ATOM 774 N N . CYS A 1 101 ? -7.025 2.944 12.367 1.00 85.62 101 CYS A N 1
ATOM 775 C CA . CYS A 1 101 ? -5.906 2.552 13.210 1.00 85.62 101 CYS A CA 1
ATOM 776 C C . CYS A 1 101 ? -5.207 1.361 12.558 1.00 85.62 101 CYS A C 1
ATOM 778 O O . CYS A 1 101 ? -5.866 0.496 11.992 1.00 85.62 101 CYS A O 1
ATOM 780 N N . PHE A 1 102 ? -3.880 1.313 12.614 1.00 90.25 102 PHE A N 1
ATOM 781 C CA . PHE A 1 102 ? -3.082 0.217 12.061 1.00 90.25 102 PHE A CA 1
ATOM 782 C C . PHE A 1 102 ? -1.720 0.165 12.752 1.00 90.25 102 PHE A C 1
ATOM 784 O O . PHE A 1 102 ? -1.255 1.174 13.293 1.00 90.25 102 PHE A O 1
ATOM 791 N N . ASP A 1 103 ? -1.043 -0.983 12.695 1.00 91.81 103 ASP A N 1
ATOM 792 C CA . ASP A 1 103 ? 0.336 -1.065 13.165 1.00 91.81 103 ASP A CA 1
ATOM 793 C C . ASP A 1 103 ? 1.289 -0.367 12.185 1.00 91.81 103 ASP A C 1
ATOM 795 O O . ASP A 1 103 ? 1.552 -0.826 11.064 1.00 91.81 103 ASP A O 1
ATOM 799 N N . ARG A 1 104 ? 1.852 0.753 12.644 1.00 91.81 104 ARG A N 1
ATOM 800 C CA . ARG A 1 104 ? 2.816 1.542 11.882 1.00 91.81 104 ARG A CA 1
ATOM 801 C C . ARG A 1 104 ? 4.062 0.737 11.515 1.00 91.81 104 ARG A C 1
ATOM 803 O O . ARG A 1 104 ? 4.551 0.890 10.398 1.00 91.81 104 ARG A O 1
ATOM 810 N N . GLN A 1 105 ? 4.550 -0.123 12.409 1.00 94.31 105 GLN A N 1
ATOM 811 C CA . GLN A 1 105 ? 5.748 -0.919 12.153 1.00 94.31 105 GLN A CA 1
ATOM 812 C C . GLN A 1 105 ? 5.496 -1.935 11.037 1.00 94.31 105 GLN A C 1
ATOM 814 O O . GLN A 1 105 ? 6.345 -2.133 10.166 1.00 94.31 105 GLN A O 1
ATOM 819 N N . THR A 1 106 ? 4.317 -2.558 11.031 1.00 93.62 106 THR A N 1
ATOM 820 C CA . THR A 1 106 ? 3.913 -3.459 9.950 1.00 93.62 106 THR A CA 1
ATOM 821 C C . THR A 1 106 ? 3.772 -2.715 8.621 1.00 93.62 106 THR A C 1
ATOM 823 O O . THR A 1 106 ? 4.253 -3.212 7.603 1.00 93.62 106 THR A O 1
ATOM 826 N N . TRP A 1 107 ? 3.231 -1.491 8.611 1.00 95.06 107 TRP A N 1
ATOM 827 C CA . TRP A 1 107 ? 3.221 -0.661 7.400 1.00 95.06 107 TRP A CA 1
ATOM 828 C C . TRP A 1 107 ? 4.633 -0.358 6.875 1.00 95.06 107 TRP A C 1
ATOM 830 O O . TRP A 1 107 ? 4.885 -0.486 5.678 1.00 95.06 107 TRP A O 1
ATOM 840 N N . ASP A 1 108 ? 5.579 -0.002 7.744 1.00 96.00 108 ASP A N 1
ATOM 841 C CA . ASP A 1 108 ? 6.950 0.292 7.311 1.00 96.00 108 ASP A CA 1
ATOM 842 C C . ASP A 1 108 ? 7.648 -0.961 6.727 1.00 96.00 108 ASP A C 1
ATOM 844 O O . ASP A 1 108 ? 8.438 -0.853 5.787 1.00 96.00 108 ASP A O 1
ATOM 848 N N . ARG A 1 109 ? 7.296 -2.171 7.193 1.00 96.50 109 ARG A N 1
ATOM 849 C CA . ARG A 1 109 ? 7.746 -3.440 6.581 1.00 96.50 109 ARG A CA 1
ATOM 850 C C . ARG A 1 109 ? 7.144 -3.680 5.197 1.00 96.50 109 ARG A C 1
ATOM 852 O O . ARG A 1 109 ? 7.853 -4.165 4.317 1.00 96.50 109 ARG A O 1
ATOM 859 N N . VAL A 1 110 ? 5.870 -3.333 4.991 1.00 95.81 110 VAL A N 1
ATOM 860 C CA . VAL A 1 110 ? 5.237 -3.371 3.660 1.00 95.81 110 VAL A CA 1
ATOM 861 C C . VAL A 1 110 ? 5.971 -2.430 2.708 1.00 95.81 110 VAL A C 1
ATOM 863 O O . VAL A 1 110 ? 6.363 -2.849 1.622 1.00 95.81 110 VAL A O 1
ATOM 866 N N . VAL A 1 111 ? 6.236 -1.192 3.137 1.00 9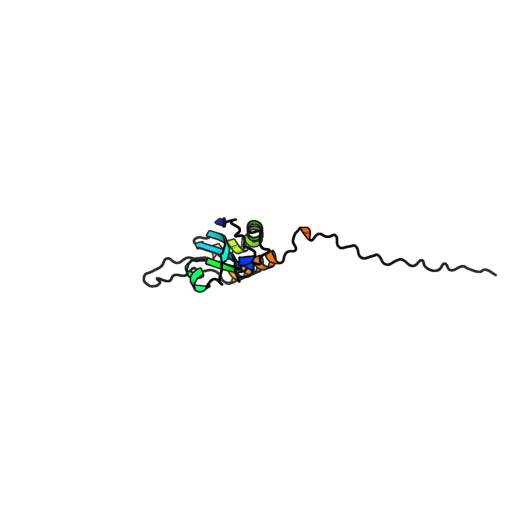5.56 111 VAL A N 1
ATOM 867 C CA . VAL A 1 111 ? 7.014 -0.219 2.354 1.00 95.56 111 VAL A CA 1
ATOM 868 C C . VAL A 1 111 ? 8.382 -0.784 1.986 1.00 95.56 111 VAL A C 1
ATOM 870 O O . VAL A 1 111 ? 8.752 -0.776 0.814 1.00 95.56 111 VAL A O 1
ATOM 873 N N . TYR A 1 112 ? 9.104 -1.343 2.957 1.00 95.94 112 TYR A N 1
ATOM 874 C CA . TYR A 1 112 ? 10.401 -1.960 2.706 1.00 95.94 112 TYR A CA 1
ATOM 875 C C . TYR A 1 112 ? 10.318 -3.088 1.664 1.00 95.94 112 TYR A C 1
ATOM 877 O O . TYR A 1 112 ? 11.124 -3.123 0.737 1.00 95.94 112 TYR A O 1
ATOM 885 N N . ALA A 1 113 ? 9.329 -3.983 1.760 1.00 95.00 113 ALA A N 1
ATOM 886 C CA . ALA A 1 113 ? 9.145 -5.067 0.794 1.00 95.00 113 ALA A CA 1
ATOM 887 C C . ALA A 1 113 ? 8.857 -4.543 -0.626 1.00 95.00 113 ALA A C 1
ATOM 889 O O . ALA A 1 113 ? 9.436 -5.035 -1.597 1.00 95.00 113 ALA A O 1
ATOM 890 N N . VAL A 1 114 ? 8.022 -3.506 -0.744 1.00 94.38 114 VAL A N 1
ATOM 891 C CA . VAL A 1 114 ? 7.702 -2.836 -2.014 1.00 94.38 114 VAL A CA 1
ATOM 892 C C . VAL A 1 114 ? 8.933 -2.136 -2.606 1.00 94.38 114 VAL A C 1
ATOM 894 O O . VAL A 1 114 ? 9.149 -2.180 -3.819 1.00 94.38 114 VAL A O 1
ATOM 897 N N . GLU A 1 115 ? 9.782 -1.519 -1.782 1.00 94.06 115 GLU A N 1
ATOM 898 C CA . GLU A 1 115 ? 11.049 -0.937 -2.240 1.00 94.06 115 GLU A CA 1
ATOM 899 C C . GLU A 1 115 ? 12.039 -2.006 -2.716 1.00 94.06 115 GLU A C 1
ATOM 901 O O . GLU A 1 115 ? 12.671 -1.836 -3.759 1.00 94.06 115 GLU A O 1
ATOM 906 N N . GLN A 1 116 ? 12.166 -3.118 -1.986 1.00 92.81 116 GLN A N 1
ATOM 907 C CA . GLN A 1 116 ? 13.018 -4.235 -2.398 1.00 92.81 116 GLN A CA 1
ATOM 908 C C . GLN A 1 116 ? 12.542 -4.840 -3.718 1.00 92.81 116 GLN A C 1
ATOM 910 O O . GLN A 1 116 ? 13.362 -5.148 -4.580 1.00 92.81 116 GLN A O 1
ATOM 915 N N . TRP A 1 117 ? 11.227 -4.970 -3.909 1.00 92.19 117 TRP A N 1
ATOM 916 C CA . TRP A 1 117 ? 10.645 -5.441 -5.164 1.00 92.19 117 TRP A CA 1
ATOM 917 C C . TRP A 1 117 ? 11.026 -4.546 -6.348 1.00 92.19 117 TRP A C 1
ATOM 919 O O . TRP A 1 117 ? 11.499 -5.032 -7.371 1.00 92.19 117 TRP A O 1
ATOM 929 N N . GLN A 1 118 ? 10.904 -3.229 -6.185 1.00 91.19 118 GLN A N 1
ATOM 930 C CA . GLN A 1 118 ? 11.221 -2.246 -7.226 1.00 91.19 118 GLN A CA 1
ATOM 931 C C . GLN A 1 118 ? 12.695 -2.195 -7.633 1.00 91.19 118 GLN A C 1
ATOM 933 O O . GLN A 1 118 ? 13.006 -1.720 -8.725 1.00 91.19 118 GLN A O 1
ATOM 938 N N . ARG A 1 119 ? 13.601 -2.625 -6.750 1.00 89.44 119 ARG A N 1
ATOM 939 C CA . ARG A 1 119 ? 15.049 -2.650 -7.004 1.00 89.44 119 ARG A CA 1
ATOM 940 C C . ARG A 1 119 ? 15.510 -3.933 -7.689 1.00 89.44 119 ARG A C 1
ATOM 942 O O . ARG A 1 119 ? 16.691 -4.043 -8.013 1.00 89.44 119 ARG A O 1
ATOM 949 N N . ARG A 1 120 ? 14.618 -4.907 -7.896 1.00 81.44 120 ARG A N 1
ATOM 950 C CA . ARG A 1 120 ? 14.975 -6.160 -8.563 1.00 81.44 120 ARG A CA 1
ATOM 951 C C . ARG A 1 120 ? 15.406 -5.871 -10.004 1.00 81.44 120 ARG A C 1
ATOM 953 O O . ARG A 1 120 ? 14.711 -5.130 -10.702 1.00 81.44 120 ARG A O 1
ATOM 960 N N . PRO A 1 121 ? 16.525 -6.452 -10.466 1.00 72.75 121 PRO A N 1
ATOM 961 C CA . PRO A 1 121 ? 16.869 -6.420 -11.877 1.00 72.75 121 PRO A CA 1
ATOM 962 C C . PRO A 1 121 ? 15.716 -7.022 -12.690 1.00 72.75 121 PRO A C 1
ATOM 964 O O . PRO A 1 121 ? 15.138 -8.025 -12.256 1.00 72.75 121 PRO A O 1
ATOM 967 N N . PRO A 1 122 ? 15.371 -6.453 -13.856 1.00 65.69 122 PRO A N 1
ATOM 968 C CA . PRO A 1 122 ? 14.413 -7.092 -14.740 1.00 65.69 122 PRO A CA 1
ATOM 969 C C . PRO A 1 122 ? 14.918 -8.500 -15.103 1.00 65.69 122 PRO A C 1
ATOM 971 O O . PRO A 1 122 ? 16.130 -8.693 -15.240 1.00 65.69 122 PRO A O 1
ATOM 974 N N . PRO A 1 123 ? 14.025 -9.487 -15.287 1.00 61.97 123 PRO A N 1
ATOM 975 C CA . PRO A 1 123 ? 14.408 -10.872 -15.583 1.00 61.97 123 PRO A CA 1
ATOM 976 C C . PRO A 1 123 ? 15.259 -11.009 -16.860 1.00 61.97 123 PRO A C 1
ATOM 978 O O . PRO A 1 123 ? 16.020 -11.959 -17.002 1.00 61.97 123 PRO A O 1
ATOM 981 N N . THR A 1 124 ? 15.211 -10.029 -17.766 1.00 57.72 124 THR A N 1
ATOM 982 C CA . THR A 1 124 ? 16.066 -9.924 -18.961 1.00 57.72 124 THR A CA 1
ATOM 983 C C . THR A 1 124 ? 17.517 -9.518 -18.679 1.00 57.72 124 THR A C 1
ATOM 985 O O . THR A 1 124 ? 18.344 -9.576 -19.583 1.00 57.72 124 THR A O 1
ATOM 988 N N . SER A 1 125 ? 17.866 -9.139 -17.445 1.00 54.91 125 SER A N 1
ATOM 989 C CA . SER A 1 125 ? 19.239 -8.786 -17.059 1.00 54.91 125 SER A CA 1
ATOM 990 C C . SER A 1 125 ? 20.151 -10.002 -16.846 1.00 54.91 125 SER A C 1
ATOM 992 O O . SER A 1 125 ? 21.304 -9.835 -16.445 1.00 54.91 125 SER A O 1
ATOM 994 N N . CYS A 1 126 ? 19.687 -11.216 -17.156 1.00 50.81 126 CYS A N 1
ATOM 995 C CA . CYS A 1 126 ? 20.533 -12.394 -17.337 1.00 50.81 126 CYS A CA 1
ATOM 996 C C . CYS A 1 126 ? 21.330 -12.307 -18.652 1.00 50.81 126 CYS A C 1
ATOM 998 O O . CYS A 1 126 ? 21.323 -13.239 -19.453 1.00 50.81 126 CYS A O 1
ATOM 1000 N N . LEU A 1 127 ? 22.037 -11.198 -18.889 1.00 55.50 127 LEU A N 1
ATOM 1001 C CA . LEU A 1 127 ? 23.204 -11.280 -19.755 1.00 55.50 127 LEU A CA 1
ATOM 1002 C C . LEU A 1 127 ? 24.180 -12.217 -19.035 1.00 55.50 127 LEU A C 1
ATOM 1004 O O . LEU A 1 127 ? 24.460 -11.982 -17.854 1.00 55.50 127 LEU A O 1
ATOM 1008 N N . PRO A 1 128 ? 24.662 -13.294 -19.680 1.00 49.09 128 PRO A N 1
ATOM 1009 C CA . PRO A 1 128 ? 25.698 -14.116 -19.086 1.00 49.09 128 PRO A CA 1
ATOM 1010 C C . PRO A 1 128 ? 26.838 -13.175 -18.722 1.00 49.09 128 PRO A C 1
ATOM 1012 O O . PRO A 1 128 ? 27.325 -12.428 -19.571 1.00 49.09 128 PRO A O 1
ATOM 1015 N N . HIS A 1 129 ? 27.201 -13.161 -17.439 1.00 54.00 129 HIS A N 1
ATOM 1016 C CA . HIS A 1 129 ? 28.404 -12.502 -16.964 1.00 54.00 129 HIS A CA 1
ATOM 1017 C C . HIS A 1 129 ? 29.524 -12.993 -17.876 1.00 54.00 129 HIS A C 1
ATOM 1019 O O . HIS A 1 129 ? 29.843 -14.183 -17.849 1.00 54.00 129 HIS A O 1
ATOM 1025 N N . ALA A 1 130 ? 30.000 -12.125 -18.776 1.00 52.38 130 ALA A N 1
ATOM 1026 C CA . ALA A 1 130 ? 31.045 -12.467 -19.721 1.00 52.38 130 ALA A CA 1
ATOM 1027 C C . ALA A 1 130 ? 32.182 -13.038 -18.886 1.00 52.38 130 ALA A C 1
ATOM 1029 O O . ALA A 1 130 ? 32.744 -12.333 -18.045 1.00 52.38 130 ALA A O 1
ATOM 1030 N N . ALA A 1 131 ? 32.405 -14.345 -19.034 1.00 55.34 131 ALA A N 1
ATOM 1031 C CA . ALA A 1 131 ? 33.407 -15.065 -18.281 1.00 55.34 131 ALA A CA 1
ATOM 1032 C C . ALA A 1 131 ? 34.703 -14.267 -18.393 1.00 55.34 131 ALA A C 1
ATOM 1034 O O . ALA A 1 131 ? 35.162 -13.984 -19.503 1.00 55.34 131 ALA A O 1
ATOM 1035 N N . ALA A 1 132 ? 35.226 -13.837 -17.245 1.00 60.66 132 ALA A N 1
ATOM 1036 C CA . ALA A 1 132 ? 36.494 -13.137 -17.180 1.00 60.66 132 ALA A CA 1
ATOM 1037 C C . ALA A 1 132 ? 37.516 -13.908 -18.037 1.00 60.66 132 ALA A C 1
ATOM 1039 O O . ALA A 1 132 ? 37.574 -15.140 -17.931 1.00 60.66 132 ALA A O 1
ATOM 1040 N N . PRO A 1 133 ? 38.284 -13.239 -18.915 1.00 50.84 133 PRO A N 1
ATOM 1041 C CA . PRO A 1 133 ? 39.285 -13.927 -19.712 1.00 50.84 133 PRO A CA 1
ATOM 1042 C C . PRO A 1 133 ? 40.247 -14.638 -18.756 1.00 50.84 133 PRO A C 1
ATOM 1044 O O . PRO A 1 133 ? 40.845 -14.004 -17.885 1.00 50.84 133 PRO A O 1
ATOM 1047 N N . MET A 1 134 ? 40.343 -15.966 -18.884 1.00 60.53 134 MET A N 1
ATOM 1048 C CA . MET A 1 134 ? 41.268 -16.771 -18.089 1.00 60.53 134 MET A CA 1
ATOM 1049 C C . MET A 1 134 ? 42.689 -16.196 -18.186 1.00 60.53 134 MET A C 1
ATOM 1051 O O . MET A 1 134 ? 43.104 -15.785 -19.278 1.00 60.53 134 MET A O 1
ATOM 1055 N N . PRO A 1 135 ? 43.470 -16.205 -17.092 1.00 61.22 135 PRO A N 1
ATOM 1056 C CA . PRO A 1 135 ? 44.880 -15.867 -17.169 1.00 61.22 135 PRO A CA 1
ATOM 1057 C C . PRO A 1 135 ? 45.580 -16.881 -18.081 1.00 61.22 135 PRO A C 1
ATOM 1059 O O . PRO A 1 135 ? 45.519 -18.090 -17.852 1.00 61.22 135 PRO A O 1
ATOM 1062 N N . ARG A 1 136 ? 46.224 -16.378 -19.141 1.00 54.72 136 ARG A N 1
ATOM 1063 C CA . ARG A 1 136 ? 47.103 -17.167 -20.011 1.00 54.72 136 ARG A CA 1
ATOM 1064 C C . ARG A 1 136 ? 48.141 -17.868 -19.137 1.00 54.72 136 ARG A C 1
ATOM 1066 O O . ARG A 1 136 ? 48.920 -17.208 -18.457 1.00 54.72 136 ARG A O 1
ATOM 1073 N N . SER A 1 137 ? 48.139 -19.196 -19.152 1.00 55.31 137 SER A N 1
ATOM 1074 C CA . SER A 1 137 ? 49.223 -19.984 -18.578 1.00 55.31 137 SER A CA 1
ATOM 1075 C C . SER A 1 137 ? 50.466 -19.800 -19.449 1.00 55.31 137 SER A C 1
ATOM 1077 O O . SER A 1 137 ? 50.502 -20.278 -20.582 1.00 55.31 137 SER A O 1
ATOM 1079 N N . ASP A 1 138 ? 51.464 -19.086 -18.934 1.00 57.41 138 ASP A N 1
ATOM 1080 C CA . ASP A 1 138 ? 52.813 -19.079 -19.498 1.00 57.41 138 ASP A CA 1
ATOM 1081 C C . ASP A 1 138 ? 53.417 -20.491 -19.394 1.00 57.41 138 ASP A C 1
ATOM 1083 O O . ASP A 1 138 ? 53.432 -21.071 -18.300 1.00 57.41 138 ASP A O 1
ATOM 1087 N N . PRO A 1 139 ? 53.933 -21.080 -20.486 1.00 58.03 139 PRO A N 1
ATOM 1088 C CA . PRO A 1 139 ? 54.651 -22.338 -20.400 1.00 58.03 139 PRO A CA 1
ATOM 1089 C C . PRO A 1 139 ? 56.038 -22.101 -19.795 1.00 58.03 139 PRO A C 1
ATOM 1091 O O . PRO A 1 139 ? 56.897 -21.424 -20.363 1.00 58.03 139 PRO A O 1
ATOM 1094 N N . ALA A 1 140 ? 56.245 -22.699 -18.623 1.00 51.78 140 ALA A N 1
ATOM 1095 C CA . ALA A 1 140 ? 57.512 -22.751 -17.915 1.00 51.78 140 ALA A CA 1
ATOM 1096 C C . ALA A 1 140 ? 58.660 -23.233 -18.822 1.00 51.78 140 ALA A C 1
ATOM 1098 O O . ALA A 1 140 ? 58.563 -24.257 -19.504 1.00 51.78 140 ALA A O 1
ATOM 1099 N N . LEU A 1 141 ? 59.772 -22.492 -18.773 1.00 52.16 141 LEU A N 1
ATOM 1100 C CA . LEU A 1 141 ? 61.046 -22.826 -19.400 1.00 52.16 141 LEU A CA 1
ATOM 1101 C C . LEU A 1 141 ? 61.466 -24.271 -19.081 1.00 52.16 141 LEU A C 1
ATOM 1103 O O . LEU A 1 141 ? 61.776 -24.617 -17.939 1.00 52.16 141 LEU A O 1
ATOM 1107 N N . SER A 1 142 ? 61.568 -25.083 -20.133 1.00 50.66 142 SER A N 1
ATOM 1108 C CA . SER A 1 142 ? 62.288 -26.356 -20.130 1.00 50.66 142 SER A CA 1
ATOM 1109 C C . SER A 1 142 ? 63.751 -26.149 -19.731 1.00 50.66 142 SER A C 1
ATOM 1111 O O . SER A 1 142 ? 64.538 -25.565 -20.478 1.00 50.66 142 SER A O 1
ATOM 1113 N N . ARG A 1 143 ? 64.139 -26.682 -18.569 1.00 56.28 143 ARG A N 1
ATOM 1114 C CA . ARG A 1 143 ? 65.542 -26.902 -18.202 1.00 56.28 143 ARG A CA 1
ATOM 1115 C C . ARG A 1 143 ? 66.090 -28.079 -19.016 1.00 56.28 143 ARG A C 1
ATOM 1117 O O . ARG A 1 143 ? 65.618 -29.203 -18.866 1.00 56.28 143 ARG A O 1
ATOM 1124 N N . ARG A 1 144 ? 67.105 -27.835 -19.850 1.00 59.91 144 ARG A N 1
ATOM 1125 C CA . ARG A 1 144 ? 67.976 -28.888 -20.403 1.00 59.91 144 ARG A CA 1
ATOM 1126 C C . ARG A 1 144 ? 69.045 -29.277 -19.372 1.00 59.91 144 ARG A C 1
ATOM 1128 O O . ARG A 1 144 ? 69.593 -28.378 -18.738 1.00 59.91 144 ARG A O 1
ATOM 1135 N N . PRO A 1 145 ? 69.419 -30.561 -19.259 1.00 61.25 145 PRO A N 1
ATOM 1136 C CA . PRO A 1 145 ? 70.678 -30.958 -18.653 1.00 61.25 145 PRO A CA 1
ATOM 1137 C C . PRO A 1 145 ? 71.757 -31.045 -19.742 1.00 61.25 145 PRO A C 1
ATOM 1139 O O . PRO A 1 145 ? 71.579 -31.735 -20.747 1.00 61.25 145 PRO A O 1
ATOM 1142 N N . THR A 1 146 ? 72.890 -30.373 -19.554 1.00 57.19 146 THR A N 1
ATOM 1143 C CA . THR A 1 146 ? 74.117 -30.670 -20.306 1.00 57.19 146 THR A CA 1
ATOM 1144 C C . THR A 1 146 ? 75.029 -31.520 -19.439 1.00 57.19 146 THR A C 1
ATOM 1146 O O . THR A 1 146 ? 75.454 -31.115 -18.361 1.00 57.19 146 THR A O 1
ATOM 1149 N N . ARG A 1 147 ? 75.260 -32.732 -19.936 1.00 50.34 147 ARG A N 1
ATOM 1150 C CA . ARG A 1 147 ? 76.238 -33.721 -19.496 1.00 50.34 147 ARG A CA 1
ATOM 1151 C C . ARG A 1 147 ? 77.511 -33.473 -20.315 1.00 50.34 147 ARG A C 1
ATOM 1153 O O . ARG A 1 147 ? 77.394 -33.351 -21.535 1.00 50.34 147 ARG A O 1
ATOM 1160 N N . GLY A 1 148 ? 78.668 -33.406 -19.664 1.00 49.59 148 GLY A N 1
ATOM 1161 C CA . GLY A 1 148 ? 79.982 -33.218 -20.288 1.00 49.59 148 GLY A CA 1
ATOM 1162 C C . GLY A 1 148 ? 80.985 -32.710 -19.277 1.00 49.59 148 GLY A C 1
ATOM 1163 O O . GLY A 1 148 ? 80.975 -31.482 -19.059 1.00 49.59 148 GLY A O 1
#

pLDDT: mean 80.99, std 14.1, range [49.09, 96.5]

Foldseek 3Di:
DDEAEDLDDDQQDPVLVVQQKFKKFKWAQPAPLYIYTYIDIDSDDDDPLVCQLRSMDIDTADNPDRDPVVLCVQCVVLSSQFSVQWHQDDADPVRNSRGIGTPPVSVVSSNVSRVVVRPDDDPVPPPPPPPDPDPDDDDDDDDDDDDD

Sequence (148 aa):
MSLHIDEATPVLSAEQTLTGWRREFCVELLGDGQARIFLRAVPAASLKAAELRRGLLFHRVNHAFHDLPGCVAASRDVLERLAQTASRPEPTPDNLFATACFDRQTWDRVVYAVEQWQRRPPPTSCLPHAAAPMPRSDPALSRRPTRG